Protein AF-A0A8H3SE66-F1 (afdb_monomer)

Mean predicted aligned error: 10.25 Å

InterPro domains:
  IPR036188 FAD/NAD(P)-binding domain superfamily [G3DSA:3.50.50.60] (6-155)
  IPR036188 FAD/NAD(P)-binding domain superfamily [SSF51905] (38-155)

Nearest PDB structures (foldseek):
  8acs-assembly1_C  TM=7.558E-01  e=2.858E-08  Janthinobacterium svalbardensis
  8acs-assembly2_B  TM=7.572E-01  e=5.763E-08  Janthinobacterium svalbardensis
  8acs-assembly2_D  TM=7.744E-01  e=7.438E-08  Janthinobacterium svalbardensis

Solvent-accessible surface area (backbone atoms only — not comparable to full-atom values): 11083 Å² total; per-residue (Å²): 138,70,72,61,60,62,62,50,70,76,42,84,56,49,65,60,40,28,48,74,48,52,49,86,72,63,83,87,50,100,86,50,74,82,72,72,60,85,76,80,87,74,55,55,66,39,34,50,73,57,79,42,81,65,85,66,98,58,52,80,72,46,78,51,99,53,28,38,32,29,73,80,72,49,73,46,79,43,98,72,88,83,89,82,87,76,75,88,69,59,61,43,64,57,38,25,75,76,64,34,62,78,52,25,74,44,41,60,58,58,74,49,89,37,97,93,36,96,55,16,51,39,56,39,81,22,74,41,89,99,46,71,45,82,57,85,53,74,67,49,44,67,65,42,48,62,58,36,52,51,51,54,50,23,53,75,71,74,56,57,54,75,91,72,63,67,71,91,81,80,87,86,129

Foldseek 3Di:
DPQQVVVCVVDVCLVVLCVVLVNDQDDDDPPDDPPRHDRDPPCSVCSSVVVDHDDDPWDFDDADPFATATPVRDTDGDPDDDDPPDDDQFVLVVCCVVPNPVRSVQFQTQPDDDPVDPRRQALADGRDPPDGHHDDDPVSCVVSVVSSVVQNVCVVVVNHDPVNPDDPPDDDD

pLDDT: mean 79.31, std 16.99, range [32.31, 97.5]

Structure (mmCIF, N/CA/C/O backbone):
data_AF-A0A8H3SE66-F1
#
_entry.id   AF-A0A8H3SE66-F1
#
loop_
_atom_site.group_PDB
_atom_site.id
_atom_site.type_symbol
_atom_site.label_atom_id
_atom_site.label_alt_id
_atom_site.label_comp_id
_atom_site.label_asym_id
_atom_site.label_entity_id
_atom_site.label_seq_id
_atom_site.pdbx_PDB_ins_code
_atom_site.Cartn_x
_atom_site.Cartn_y
_atom_site.Cartn_z
_atom_site.occupancy
_atom_site.B_iso_or_equiv
_atom_site.auth_seq_id
_atom_site.auth_comp_id
_atom_site.auth_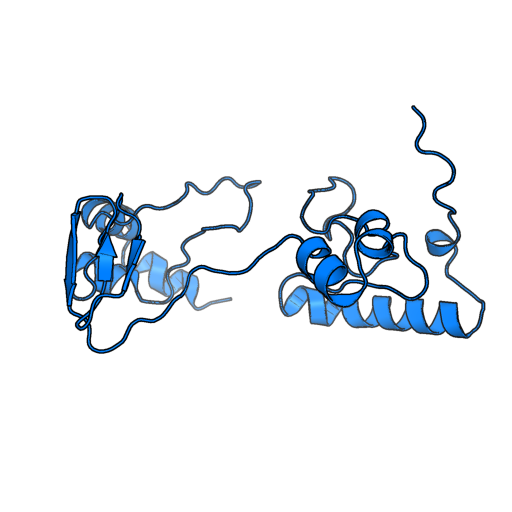asym_id
_atom_site.auth_atom_id
_atom_site.pdbx_PDB_model_num
ATOM 1 N N . MET A 1 1 ? 0.998 20.808 -2.590 1.00 37.94 1 MET A N 1
ATOM 2 C CA . MET A 1 1 ? 1.432 20.177 -1.321 1.00 37.94 1 MET A CA 1
ATOM 3 C C . MET A 1 1 ? 1.094 21.063 -0.107 1.00 37.94 1 MET A C 1
ATOM 5 O O . MET A 1 1 ? 1.862 21.106 0.838 1.00 37.94 1 MET A O 1
ATOM 9 N N . LEU A 1 2 ? -0.048 21.771 -0.119 1.00 32.31 2 LEU A N 1
ATOM 10 C CA . LEU A 1 2 ? -0.429 22.747 0.923 1.00 32.31 2 LEU A CA 1
ATOM 11 C C . LEU A 1 2 ? -1.536 22.240 1.871 1.00 32.31 2 LEU A C 1
ATOM 13 O O . LEU A 1 2 ? -1.778 22.853 2.900 1.00 32.31 2 LEU A O 1
ATOM 17 N N . GLY A 1 3 ? -2.187 21.111 1.561 1.00 37.66 3 GLY A N 1
ATOM 18 C CA . GLY A 1 3 ? -3.335 20.617 2.338 1.00 37.66 3 GLY A CA 1
ATOM 19 C C . GLY A 1 3 ? -2.983 19.920 3.658 1.00 37.66 3 GLY A C 1
ATOM 20 O O . GLY A 1 3 ? -3.755 19.991 4.606 1.00 37.66 3 GLY A O 1
ATOM 21 N N . ASN A 1 4 ? -1.812 19.280 3.765 1.00 45.12 4 ASN A N 1
ATOM 22 C CA . ASN A 1 4 ? -1.478 18.511 4.973 1.00 45.12 4 ASN A CA 1
ATOM 23 C C . ASN A 1 4 ? -0.953 19.370 6.130 1.00 45.12 4 ASN A C 1
ATOM 25 O O . ASN A 1 4 ? -1.070 18.949 7.278 1.00 45.12 4 ASN A O 1
ATOM 29 N N . GLN A 1 5 ? -0.389 20.551 5.853 1.00 46.66 5 GLN A N 1
ATOM 30 C CA . GLN A 1 5 ? 0.156 21.417 6.905 1.00 46.66 5 GLN A CA 1
ATOM 31 C C . GLN A 1 5 ? -0.949 22.077 7.740 1.00 46.66 5 GLN A C 1
ATOM 33 O O . GLN A 1 5 ? -0.798 22.195 8.956 1.00 46.66 5 GLN A O 1
ATOM 38 N N . SER A 1 6 ? -2.080 22.449 7.124 1.00 50.47 6 SER A N 1
ATOM 39 C CA . SER A 1 6 ? -3.189 23.092 7.842 1.00 50.47 6 SER A CA 1
ATOM 40 C C . SER A 1 6 ? -3.895 22.136 8.809 1.00 50.47 6 SER A C 1
ATOM 42 O O . SER A 1 6 ? -4.248 22.541 9.910 1.00 50.47 6 SER A O 1
ATOM 44 N N . LEU A 1 7 ? -4.036 20.857 8.437 1.00 50.25 7 LEU A N 1
ATOM 45 C CA . LEU A 1 7 ? -4.651 19.820 9.276 1.00 50.25 7 LEU A CA 1
ATOM 46 C C . LEU A 1 7 ? -3.736 19.352 10.418 1.00 50.25 7 LEU A C 1
ATOM 48 O O . LEU A 1 7 ? -4.215 19.012 11.498 1.00 50.25 7 LEU A O 1
ATOM 52 N N . SER A 1 8 ? -2.412 19.333 10.215 1.00 51.78 8 SER A N 1
ATOM 53 C CA . SER A 1 8 ? -1.474 19.016 11.301 1.00 51.78 8 SER A CA 1
ATOM 54 C C . SER A 1 8 ? -1.362 20.133 12.334 1.00 51.78 8 SER A C 1
ATOM 56 O O . SER A 1 8 ? -1.166 19.845 13.508 1.00 51.78 8 SER A O 1
ATOM 58 N N . ALA A 1 9 ? -1.489 21.393 11.912 1.00 56.31 9 ALA A N 1
ATOM 59 C CA . ALA A 1 9 ? -1.394 22.542 12.808 1.00 56.31 9 ALA A CA 1
ATOM 60 C C . ALA A 1 9 ? -2.631 22.700 13.711 1.00 56.31 9 ALA A C 1
ATOM 62 O O . ALA A 1 9 ? -2.522 23.253 14.800 1.00 56.31 9 ALA A O 1
ATOM 63 N N . SER A 1 10 ? -3.799 22.202 13.285 1.00 65.81 10 SER A N 1
ATOM 64 C CA . SER A 1 10 ? -5.053 22.333 14.038 1.00 65.81 10 SER A CA 1
ATOM 65 C C . SER A 1 10 ? -5.207 21.360 15.212 1.00 65.81 10 SER A C 1
ATOM 67 O O . SER A 1 10 ? -6.054 21.596 16.066 1.00 65.81 10 SER A O 1
ATOM 69 N N . ASN A 1 11 ? -4.429 20.272 15.269 1.00 66.31 11 ASN A N 1
ATOM 70 C CA . ASN A 1 11 ? -4.396 19.382 16.434 1.00 66.31 11 ASN A CA 1
ATOM 71 C C . ASN A 1 11 ? -2.964 18.852 16.671 1.00 66.31 11 ASN A C 1
ATOM 73 O O . ASN A 1 11 ? -2.581 17.843 16.065 1.00 66.31 11 ASN A O 1
ATOM 77 N N . PRO A 1 12 ? -2.179 19.511 17.544 1.00 72.88 12 PRO A N 1
ATOM 78 C CA . PRO A 1 12 ? -0.819 19.081 17.864 1.00 72.88 12 PRO A CA 1
ATOM 79 C C . PRO A 1 12 ? -0.773 17.718 18.577 1.00 72.88 12 PRO A C 1
ATOM 81 O O . PRO A 1 12 ? 0.177 16.963 18.370 1.00 72.88 12 PRO A O 1
ATOM 84 N N . ASP A 1 13 ? -1.825 17.348 19.316 1.00 80.06 13 ASP A N 1
ATOM 85 C CA . ASP A 1 13 ? -1.911 16.098 20.086 1.00 80.06 13 ASP A CA 1
ATOM 86 C C . ASP A 1 13 ? -2.596 14.951 19.325 1.00 80.06 13 ASP A C 1
ATOM 88 O O . ASP A 1 13 ? -2.758 13.852 19.858 1.00 80.06 13 ASP A O 1
ATOM 92 N N . ARG A 1 14 ? -2.927 15.146 18.039 1.00 79.31 14 ARG A N 1
ATOM 93 C CA . ARG A 1 14 ? -3.711 14.196 17.219 1.00 79.31 14 ARG A CA 1
ATOM 94 C C . ARG A 1 14 ? -3.236 12.748 17.292 1.00 79.31 14 ARG A C 1
ATOM 96 O O . ARG A 1 14 ? -4.032 11.821 17.210 1.00 79.31 14 ARG A O 1
ATOM 103 N N . TYR A 1 15 ? -1.925 12.545 17.388 1.00 81.62 15 TYR A N 1
ATOM 104 C CA . TYR A 1 15 ? -1.338 11.214 17.412 1.00 81.62 15 TYR A CA 1
ATOM 105 C C . TYR A 1 15 ? -1.495 10.549 18.778 1.00 81.62 15 TYR A C 1
ATOM 107 O O . TYR A 1 15 ? -1.750 9.352 18.821 1.00 81.62 15 TYR A O 1
ATOM 115 N N . GLN A 1 16 ? -1.429 11.318 19.867 1.00 85.38 16 GLN A N 1
ATOM 116 C CA . GLN A 1 16 ? -1.735 10.807 21.201 1.00 85.38 16 GLN A CA 1
ATOM 117 C C . GLN A 1 16 ? -3.221 10.462 21.322 1.00 85.38 16 GLN A C 1
ATOM 119 O O . GLN A 1 16 ? -3.561 9.418 21.874 1.00 85.38 16 GLN A O 1
ATOM 124 N N . ASP A 1 17 ? -4.102 11.295 20.765 1.00 87.44 17 ASP A N 1
ATOM 125 C CA . ASP A 1 17 ? -5.544 11.031 20.750 1.00 87.44 17 ASP A CA 1
ATOM 126 C C . ASP A 1 17 ? -5.880 9.745 19.980 1.00 87.44 17 ASP A C 1
ATOM 128 O O . ASP A 1 17 ? -6.685 8.926 20.430 1.00 87.44 17 ASP A O 1
ATOM 132 N N . LEU A 1 18 ? -5.211 9.522 18.844 1.00 89.19 18 LEU A N 1
ATOM 133 C CA . LEU A 1 18 ? -5.307 8.268 18.100 1.00 89.19 18 LEU A CA 1
ATOM 134 C C . LEU A 1 18 ? -4.821 7.077 18.927 1.00 89.19 18 LEU A C 1
ATOM 136 O O . LEU A 1 18 ? -5.523 6.069 19.012 1.00 89.19 18 LEU A O 1
ATOM 140 N N . ASP A 1 19 ? -3.667 7.187 19.577 1.00 87.69 19 ASP A N 1
ATOM 141 C CA . ASP A 1 19 ? -3.129 6.090 20.379 1.00 87.69 19 ASP A CA 1
ATOM 142 C C . ASP A 1 19 ? -4.072 5.749 21.556 1.00 87.69 19 ASP A C 1
ATOM 144 O O . ASP A 1 19 ? -4.315 4.569 21.830 1.00 87.69 19 ASP A O 1
ATOM 148 N N . ARG A 1 20 ? -4.697 6.760 22.186 1.00 88.94 20 ARG A N 1
ATOM 149 C CA . ARG A 1 20 ? -5.729 6.590 23.233 1.00 88.94 20 ARG A CA 1
ATOM 150 C C . ARG A 1 20 ? -7.000 5.908 22.727 1.00 88.94 20 ARG A C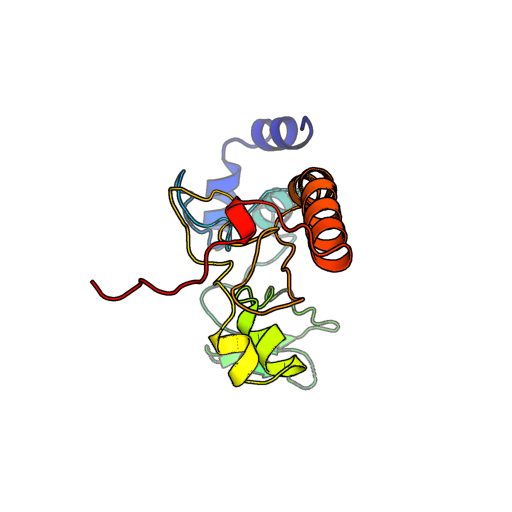 1
ATOM 152 O O . ARG A 1 20 ? -7.616 5.158 23.477 1.00 88.94 20 ARG A O 1
ATOM 159 N N . SER A 1 21 ? -7.375 6.117 21.465 1.00 88.88 21 SER A N 1
ATOM 160 C CA . SER A 1 21 ? -8.509 5.422 20.830 1.00 88.88 21 SER A CA 1
ATOM 161 C C . SER A 1 21 ? -8.220 3.950 20.491 1.00 88.88 21 SER A C 1
ATOM 163 O O . SER A 1 21 ? -9.081 3.250 19.960 1.00 88.88 21 SER A O 1
ATOM 165 N N . GLY A 1 22 ? -7.001 3.473 20.770 1.00 89.44 22 GLY A N 1
ATOM 166 C CA . GLY A 1 22 ? -6.554 2.125 20.436 1.00 89.44 22 GLY A CA 1
ATOM 167 C C . GLY A 1 22 ? -6.030 1.981 19.006 1.00 89.44 22 GLY A C 1
ATOM 168 O O . GLY A 1 22 ? -5.674 0.872 18.615 1.00 89.44 22 GLY A O 1
ATOM 169 N N . PHE A 1 23 ? -5.933 3.071 18.235 1.00 90.44 23 PHE A N 1
ATOM 170 C CA . PHE A 1 23 ? -5.424 3.052 16.865 1.00 90.44 23 PHE A CA 1
ATOM 171 C C . PHE A 1 23 ? -3.914 2.793 16.842 1.00 90.44 23 PHE A C 1
ATOM 173 O O . PHE A 1 23 ? -3.110 3.625 17.260 1.00 90.44 23 PHE A O 1
ATOM 180 N N . LYS A 1 24 ? -3.509 1.621 16.342 1.00 86.19 24 LYS A N 1
ATOM 181 C CA . LYS A 1 24 ? -2.096 1.235 16.262 1.00 86.19 24 LYS A CA 1
ATOM 182 C C . LYS A 1 24 ? -1.444 1.810 15.009 1.00 86.19 24 LYS A C 1
ATOM 184 O O . LYS A 1 24 ? -1.851 1.516 13.887 1.00 86.19 24 LYS A O 1
ATOM 189 N N . ARG A 1 25 ? -0.389 2.601 15.202 1.00 81.38 25 ARG A N 1
ATOM 190 C CA . ARG A 1 25 ? 0.418 3.198 14.129 1.00 81.38 25 ARG A CA 1
ATOM 191 C C . ARG A 1 25 ? 1.791 2.543 14.097 1.00 81.38 25 ARG A C 1
ATOM 193 O O . ARG A 1 25 ? 2.361 2.257 15.145 1.00 81.38 25 ARG A O 1
ATOM 200 N N . LYS A 1 26 ? 2.345 2.345 12.900 1.00 70.50 26 LYS A N 1
ATOM 201 C CA . LYS A 1 26 ? 3.778 2.063 12.766 1.00 70.50 26 LYS A CA 1
ATOM 202 C C . LYS A 1 26 ? 4.564 3.355 12.956 1.00 70.50 26 LYS A C 1
ATOM 204 O O . LYS A 1 26 ? 4.209 4.385 12.377 1.00 70.50 26 LYS A O 1
ATOM 209 N N . GLU A 1 27 ? 5.617 3.284 13.763 1.00 63.88 27 GLU A N 1
ATOM 210 C CA . GLU A 1 27 ? 6.545 4.393 13.951 1.00 63.88 27 GLU A CA 1
ATOM 211 C C . GLU A 1 27 ? 7.230 4.739 12.624 1.00 63.88 27 GLU A C 1
ATOM 213 O O . GLU A 1 27 ? 7.570 3.863 11.824 1.00 63.88 27 GLU A O 1
ATOM 218 N N . GLN A 1 28 ? 7.361 6.036 12.353 1.00 59.66 28 GLN A N 1
ATOM 219 C CA . GLN A 1 28 ? 7.917 6.523 11.099 1.00 59.66 28 GLN A CA 1
ATOM 220 C C . GLN A 1 28 ? 9.423 6.707 11.260 1.00 59.66 28 GLN A C 1
ATOM 222 O O . GLN A 1 28 ? 9.862 7.635 11.932 1.00 59.66 28 GLN A O 1
ATOM 227 N N . SER A 1 29 ? 10.218 5.861 10.612 1.00 53.09 29 SER A N 1
ATOM 228 C CA . SER A 1 29 ? 11.644 6.121 10.423 1.00 53.09 29 SER A CA 1
ATOM 229 C C . SER A 1 29 ? 11.886 6.751 9.048 1.00 53.09 29 SER A C 1
ATOM 231 O O . SER A 1 29 ? 11.238 6.398 8.061 1.00 53.09 29 SER A O 1
ATOM 233 N N . MET A 1 30 ? 12.833 7.691 8.976 1.00 46.12 30 MET A N 1
ATOM 234 C CA . MET A 1 30 ? 13.211 8.428 7.753 1.00 46.12 30 MET A CA 1
ATOM 235 C C . MET A 1 30 ? 13.750 7.537 6.614 1.00 46.12 30 MET A C 1
ATOM 237 O O . MET A 1 30 ? 13.857 8.002 5.486 1.00 46.12 30 MET A O 1
ATOM 241 N N . GLY A 1 31 ? 14.045 6.262 6.887 1.00 47.22 31 GLY A N 1
ATOM 242 C CA . GLY A 1 31 ? 14.401 5.238 5.892 1.00 47.22 31 GLY A CA 1
ATOM 243 C C . GLY A 1 31 ? 13.473 4.018 5.910 1.00 47.22 31 GLY A C 1
ATOM 244 O O . GLY A 1 31 ? 13.774 3.001 5.295 1.00 47.22 31 GLY A O 1
ATOM 245 N N . GLY A 1 32 ? 12.365 4.083 6.652 1.00 51.28 32 GLY A N 1
ATOM 246 C CA . GLY A 1 32 ? 11.413 2.989 6.778 1.00 51.28 32 GLY A CA 1
ATOM 247 C C . GLY A 1 32 ? 10.483 2.900 5.575 1.00 51.28 32 GLY A C 1
ATOM 248 O O . GLY A 1 32 ? 10.117 3.907 4.960 1.00 51.28 32 GLY A O 1
ATOM 249 N N . SER A 1 33 ? 10.046 1.680 5.266 1.00 54.38 33 SER A N 1
ATOM 250 C CA . SER A 1 33 ? 9.085 1.440 4.195 1.00 54.38 33 SER A CA 1
ATOM 251 C C . SER A 1 33 ? 7.856 2.359 4.307 1.00 54.38 33 SER A C 1
ATOM 253 O O . SER A 1 33 ? 7.335 2.614 5.395 1.00 54.38 33 SER A O 1
ATOM 255 N N . PHE A 1 34 ? 7.339 2.830 3.168 1.00 57.66 34 PHE A N 1
ATOM 256 C CA . PHE A 1 34 ? 6.073 3.576 3.096 1.00 57.66 34 PHE A CA 1
ATOM 257 C C . PHE A 1 34 ? 4.853 2.728 3.514 1.00 57.66 34 PHE A C 1
ATOM 259 O O . PHE A 1 34 ? 3.747 3.248 3.661 1.00 57.66 34 PHE A O 1
ATOM 266 N N . ARG A 1 35 ? 5.068 1.431 3.763 1.00 63.34 35 ARG A N 1
ATOM 267 C CA . ARG A 1 35 ? 4.082 0.437 4.186 1.00 63.34 35 ARG A CA 1
ATOM 268 C C . ARG A 1 35 ? 3.467 0.735 5.551 1.00 63.34 35 ARG A C 1
ATOM 270 O O . ARG A 1 35 ? 4.164 0.882 6.552 1.00 63.34 35 ARG A O 1
ATOM 277 N N . GLY A 1 36 ? 2.135 0.704 5.603 1.00 65.25 36 GLY A N 1
ATOM 278 C CA . GLY A 1 36 ? 1.379 0.801 6.856 1.00 65.25 36 GLY A CA 1
ATOM 279 C C . GLY A 1 36 ? 1.504 2.159 7.547 1.00 65.25 36 GLY A C 1
ATOM 280 O O . GLY A 1 36 ? 1.256 2.259 8.748 1.00 65.25 36 GLY A O 1
ATOM 281 N N . ARG A 1 37 ? 1.915 3.202 6.812 1.00 74.19 37 ARG A N 1
ATOM 282 C CA . ARG A 1 37 ? 1.973 4.556 7.353 1.00 74.19 37 ARG A CA 1
ATOM 283 C C . ARG A 1 37 ? 0.596 5.184 7.317 1.00 74.19 37 ARG A C 1
ATOM 285 O O . ARG A 1 37 ? -0.072 5.205 6.287 1.00 74.19 37 ARG A O 1
ATOM 292 N N . TYR A 1 38 ? 0.205 5.730 8.455 1.00 82.50 38 TYR A N 1
ATOM 293 C CA . TYR A 1 38 ? -1.004 6.518 8.559 1.00 82.50 38 TYR A CA 1
ATOM 294 C C . TYR A 1 38 ? -0.731 7.948 8.088 1.00 82.50 38 TYR A C 1
ATOM 296 O O . TYR A 1 38 ? 0.183 8.608 8.589 1.00 82.50 38 TYR A O 1
ATOM 304 N N . ILE A 1 39 ? -1.517 8.411 7.119 1.00 80.94 39 ILE A N 1
ATOM 305 C CA . ILE A 1 39 ? -1.547 9.805 6.678 1.00 80.94 39 ILE A CA 1
ATOM 306 C C . ILE A 1 39 ? -2.934 10.327 7.008 1.00 80.94 39 ILE A C 1
ATOM 308 O O . ILE A 1 39 ? -3.932 9.818 6.500 1.00 80.94 39 ILE A O 1
ATOM 312 N N . ASP A 1 40 ? -2.987 11.342 7.860 1.00 84.12 40 ASP A N 1
ATOM 313 C CA . ASP A 1 40 ? -4.251 11.972 8.192 1.00 84.12 40 ASP A CA 1
ATOM 314 C C . ASP A 1 40 ? -4.749 12.827 7.027 1.00 84.12 40 ASP A C 1
ATOM 316 O O . ASP A 1 40 ? -4.120 13.817 6.651 1.00 84.12 40 ASP A O 1
ATOM 320 N N . VAL A 1 41 ? -5.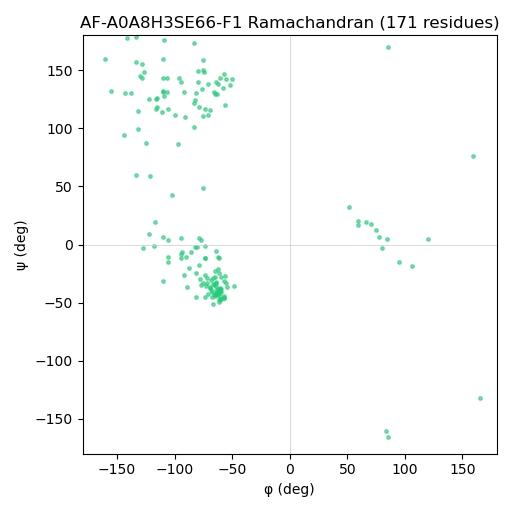895 12.429 6.485 1.00 84.50 41 VAL A N 1
ATOM 321 C CA . VAL A 1 41 ? -6.645 13.148 5.449 1.00 84.50 41 VAL A CA 1
ATOM 322 C C . VAL A 1 41 ? -8.029 13.592 5.953 1.00 84.50 41 VAL A C 1
ATOM 324 O O . VAL A 1 41 ? -8.915 13.870 5.152 1.00 84.50 41 VAL A O 1
ATOM 327 N N . GLY A 1 42 ? -8.229 13.644 7.278 1.00 86.25 42 GLY A N 1
ATOM 328 C CA . GLY A 1 42 ? -9.471 14.077 7.938 1.00 86.25 42 GLY A CA 1
ATOM 329 C C . GLY A 1 42 ? -10.132 13.021 8.834 1.00 86.25 42 GLY A C 1
ATOM 330 O O . GLY A 1 42 ? -11.223 13.250 9.360 1.00 86.25 42 GLY A O 1
ATOM 331 N N . ALA A 1 43 ? -9.501 11.859 9.019 1.00 90.19 43 ALA A N 1
ATOM 332 C CA . ALA A 1 43 ? -10.066 10.759 9.801 1.00 90.19 43 ALA A CA 1
ATOM 333 C C . ALA A 1 43 ? -9.654 10.801 11.280 1.00 90.19 43 ALA A C 1
ATOM 335 O O . ALA A 1 43 ? -10.420 10.320 12.117 1.00 90.19 43 ALA A O 1
ATOM 336 N N . SER A 1 44 ? -8.504 11.400 11.628 1.00 89.94 44 SER A N 1
ATOM 337 C CA . SER A 1 44 ? -7.983 11.329 13.004 1.00 89.94 44 SER A CA 1
ATOM 338 C C . SER A 1 44 ? -8.971 11.865 14.028 1.00 89.94 44 SER A C 1
ATOM 340 O O . SER A 1 44 ? -9.232 11.221 15.038 1.00 89.94 44 SER A O 1
ATOM 342 N N . GLN A 1 45 ? -9.574 13.022 13.748 1.00 89.25 45 GLN A N 1
ATOM 343 C CA . GLN A 1 45 ? -10.515 13.660 14.667 1.00 89.25 45 GLN A CA 1
ATOM 344 C C . GLN A 1 45 ? -11.802 12.839 14.844 1.00 89.25 45 GLN A C 1
ATOM 346 O O . GLN A 1 45 ? -12.378 12.801 15.931 1.00 89.25 45 GLN A O 1
ATOM 351 N N . LYS A 1 46 ? -12.257 12.150 13.792 1.00 92.06 46 LYS A N 1
ATOM 352 C CA . LYS A 1 46 ? -13.437 11.274 13.854 1.00 92.06 46 LYS A CA 1
ATOM 353 C C . LYS A 1 46 ? -13.167 10.026 14.689 1.00 92.06 46 LYS A C 1
ATOM 355 O O . LYS A 1 46 ? -14.044 9.600 15.433 1.00 92.06 46 LYS A O 1
ATOM 360 N N . ILE A 1 47 ? -11.957 9.480 14.600 1.00 93.62 47 ILE A N 1
ATOM 361 C CA . ILE A 1 47 ? -11.508 8.378 15.455 1.00 93.62 47 ILE A CA 1
ATOM 362 C C . ILE A 1 47 ? -11.392 8.853 16.912 1.00 93.62 47 ILE A C 1
ATOM 364 O O . ILE A 1 47 ? -12.005 8.268 17.798 1.00 93.62 47 ILE A O 1
ATOM 368 N N . ALA A 1 48 ? -10.691 9.966 17.152 1.00 91.19 48 ALA A N 1
ATOM 369 C CA . ALA A 1 48 ? -10.483 10.529 18.489 1.00 91.19 48 ALA A CA 1
ATOM 370 C C . ALA A 1 48 ? -11.795 10.889 19.210 1.00 91.19 48 ALA A C 1
ATOM 372 O O . ALA A 1 48 ? -11.928 10.668 20.408 1.00 91.19 48 ALA A O 1
ATOM 373 N N . SER A 1 49 ? -12.787 11.410 18.479 1.00 91.94 49 SER A N 1
ATOM 374 C CA . SER A 1 49 ? -14.117 11.728 19.025 1.00 91.94 49 SER A CA 1
ATOM 375 C C . SER A 1 49 ? -15.054 10.520 19.152 1.00 91.94 49 SER A C 1
ATOM 377 O O . SER A 1 49 ? -16.185 10.679 19.603 1.00 91.94 49 SER A O 1
ATOM 379 N N . GLY A 1 50 ? -14.627 9.322 18.739 1.00 93.50 50 GLY A N 1
ATOM 380 C CA . GLY A 1 50 ? -15.429 8.098 18.819 1.00 93.50 50 GLY A CA 1
ATOM 381 C C . GLY A 1 50 ? -16.508 7.950 17.739 1.00 93.50 50 GLY A C 1
ATOM 382 O O . GLY A 1 50 ? -17.273 6.987 17.783 1.00 93.50 50 GLY A O 1
ATOM 383 N N . GLN A 1 51 ? -16.565 8.849 16.748 1.00 95.62 51 GLN A N 1
ATOM 384 C CA . GLN A 1 51 ? -17.437 8.688 15.573 1.00 95.62 51 GLN A CA 1
ATOM 385 C C . GLN A 1 51 ? -17.029 7.471 14.733 1.00 95.62 51 GLN A C 1
ATOM 387 O O . GLN A 1 51 ? -17.880 6.815 14.140 1.00 95.62 51 GLN A O 1
ATOM 392 N N . ILE A 1 52 ? -15.728 7.171 14.684 1.00 95.31 52 ILE A N 1
ATOM 393 C CA . ILE A 1 52 ? -15.185 5.944 14.099 1.00 95.31 52 ILE A CA 1
ATOM 394 C C . ILE A 1 52 ? -14.627 5.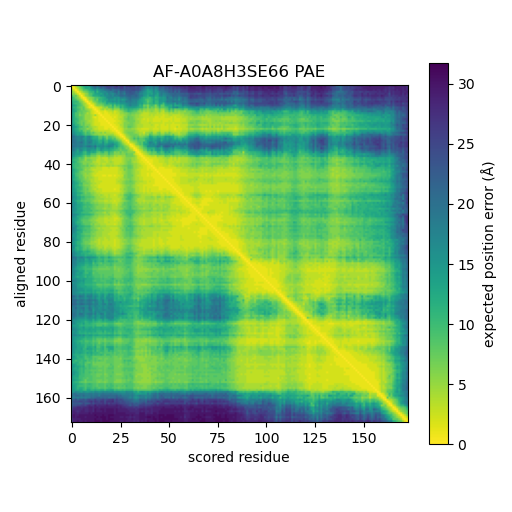099 15.240 1.00 95.31 52 ILE A C 1
ATOM 396 O O . ILE A 1 52 ? -13.654 5.485 15.886 1.00 95.31 52 ILE A O 1
ATOM 400 N N . LYS A 1 53 ? -15.244 3.941 15.482 1.00 95.00 53 LYS A N 1
ATOM 401 C CA . LYS A 1 53 ? -14.773 2.980 16.484 1.00 95.00 53 LYS A CA 1
ATOM 402 C C . LYS A 1 53 ? -13.619 2.159 15.915 1.00 95.00 53 LYS A C 1
ATOM 404 O O . LYS A 1 53 ? -13.666 1.739 14.761 1.00 95.00 53 LYS A O 1
ATOM 409 N N . VAL A 1 54 ? -12.605 1.908 16.738 1.00 94.31 54 VAL A N 1
ATOM 410 C CA . VAL A 1 54 ? -11.420 1.130 16.363 1.00 94.31 54 VAL A CA 1
ATOM 411 C C . VAL A 1 54 ? -11.370 -0.143 17.199 1.00 94.31 54 VAL A C 1
ATOM 413 O O . VAL A 1 54 ? -11.399 -0.090 18.425 1.00 94.31 54 VAL A O 1
ATOM 416 N N . LYS A 1 55 ? -11.264 -1.292 16.529 1.00 92.88 55 LYS A N 1
ATOM 417 C CA . LYS A 1 55 ? -10.928 -2.582 17.142 1.00 92.88 55 LYS A CA 1
ATOM 418 C C . LYS A 1 55 ? -9.519 -2.956 16.691 1.00 92.88 55 LYS A C 1
ATOM 420 O O . LYS A 1 55 ? -9.207 -2.879 15.507 1.00 92.88 55 LYS A O 1
ATOM 425 N N . SER A 1 56 ? -8.645 -3.272 17.640 1.00 92.81 56 SER A N 1
ATOM 426 C CA . SER A 1 56 ? -7.236 -3.602 17.397 1.00 92.81 56 SER A CA 1
ATOM 427 C C . SER A 1 56 ? -6.843 -4.846 18.182 1.00 92.81 56 SER A C 1
ATOM 429 O O . SER A 1 56 ? -7.470 -5.165 19.188 1.00 92.81 56 SER A O 1
ATOM 431 N N . GLY A 1 57 ? -5.790 -5.532 17.732 1.00 90.69 57 GLY A N 1
ATOM 432 C CA . GLY A 1 57 ? -5.268 -6.726 18.406 1.00 90.69 57 GLY A CA 1
ATOM 433 C C . GLY A 1 57 ? -6.105 -7.992 18.214 1.00 90.69 57 GLY A C 1
ATOM 434 O O . GLY A 1 57 ? -5.882 -8.956 18.931 1.00 90.69 57 GLY A O 1
ATOM 435 N N . SER A 1 58 ? -7.050 -7.982 17.275 1.00 93.94 58 SER A N 1
ATOM 436 C CA . SER A 1 58 ? -7.853 -9.144 16.889 1.00 93.94 58 SER A CA 1
ATOM 437 C C . SER A 1 58 ? -8.095 -9.127 15.383 1.00 93.94 58 SER A C 1
ATOM 439 O O . SER A 1 58 ? -8.465 -8.092 14.816 1.00 93.94 58 SER A O 1
ATOM 441 N N . CYS A 1 59 ? -7.844 -10.254 14.727 1.00 93.75 59 CYS A N 1
ATOM 442 C CA . CYS A 1 59 ? -7.997 -10.405 13.285 1.00 93.75 59 CYS A CA 1
ATOM 443 C C . CYS A 1 59 ? -9.383 -10.973 12.943 1.00 93.75 59 CYS A C 1
ATOM 445 O O . CYS A 1 59 ? -9.853 -11.880 13.630 1.00 93.75 59 CYS A O 1
ATOM 447 N N . PRO A 1 60 ? -10.048 -10.486 11.878 1.00 94.69 60 PRO A N 1
ATOM 448 C CA . PRO A 1 60 ? -11.258 -11.125 11.374 1.00 94.69 60 PRO A CA 1
ATOM 449 C C . PRO A 1 60 ? -10.913 -12.513 10.818 1.00 94.69 60 PRO A C 1
ATOM 451 O O . PRO A 1 60 ? -9.974 -12.647 10.033 1.00 94.69 60 PRO A O 1
ATOM 454 N N . VAL A 1 61 ? -11.672 -13.537 11.210 1.00 96.69 61 VAL A N 1
ATOM 455 C CA . VAL A 1 61 ? -11.412 -14.939 10.827 1.00 96.69 61 VAL A CA 1
ATOM 456 C C . VAL A 1 61 ? -12.445 -15.500 9.858 1.00 96.69 61 VAL A C 1
ATOM 458 O O . VAL A 1 61 ? -12.109 -16.337 9.024 1.00 96.69 61 VAL A O 1
ATOM 461 N N . ARG A 1 62 ? -13.700 -15.041 9.930 1.00 95.50 62 ARG A N 1
ATOM 462 C CA . ARG A 1 62 ? -14.764 -15.457 9.005 1.00 95.50 62 ARG A CA 1
ATOM 463 C C . ARG A 1 62 ? -15.932 -14.478 8.993 1.00 95.50 62 ARG A C 1
ATOM 465 O O . ARG A 1 62 ? -16.149 -13.739 9.953 1.00 95.50 62 ARG A O 1
ATOM 472 N N . HIS A 1 63 ? -16.717 -14.543 7.922 1.00 95.88 63 HIS A N 1
ATOM 473 C CA . HIS A 1 63 ? -18.039 -13.933 7.884 1.00 95.88 63 HIS A CA 1
ATOM 474 C C . HIS A 1 63 ? -19.036 -14.760 8.707 1.00 95.88 63 HIS A C 1
ATOM 476 O O . HIS A 1 63 ? -18.928 -15.986 8.829 1.00 95.88 63 HIS A O 1
ATOM 482 N N . THR A 1 64 ? -20.003 -14.066 9.287 1.00 95.50 64 THR A N 1
ATOM 483 C CA . THR A 1 64 ? -21.223 -14.641 9.850 1.00 95.50 64 THR A CA 1
ATOM 484 C C . THR A 1 64 ? -22.396 -14.250 8.956 1.00 95.50 64 THR A C 1
ATOM 486 O O . THR A 1 64 ? -22.235 -13.498 7.998 1.00 95.50 64 THR A O 1
ATOM 489 N N . GLU A 1 65 ? -23.588 -14.755 9.261 1.00 95.75 65 GLU A N 1
ATOM 490 C CA . GLU A 1 65 ? -24.810 -14.351 8.557 1.00 95.75 65 GLU A CA 1
ATOM 491 C C . GLU A 1 65 ? -25.085 -12.840 8.675 1.00 95.75 65 GLU A C 1
ATOM 493 O O . GLU A 1 65 ? -25.669 -12.246 7.776 1.00 95.75 65 GLU A O 1
ATOM 498 N N . THR A 1 66 ? -24.617 -12.211 9.757 1.00 96.69 66 THR A N 1
ATOM 499 C CA . THR A 1 66 ? -24.912 -10.814 10.109 1.00 96.69 66 THR A CA 1
ATOM 500 C C . THR A 1 66 ? -23.685 -9.902 10.150 1.00 96.69 66 THR A C 1
ATOM 502 O O . THR A 1 66 ? -23.831 -8.720 10.446 1.00 96.69 66 THR A O 1
ATOM 505 N N . GLY A 1 67 ? -22.472 -10.408 9.899 1.00 96.50 67 GLY A N 1
ATOM 506 C CA . GLY A 1 67 ? -21.250 -9.620 10.070 1.00 96.50 67 GLY A CA 1
ATOM 507 C C . GLY A 1 67 ? -19.947 -10.425 10.080 1.00 96.50 67 GLY A C 1
ATOM 508 O O . GLY A 1 67 ? -19.695 -11.243 9.193 1.00 96.50 67 GLY A O 1
ATOM 509 N N . LEU A 1 68 ? -19.077 -10.154 11.059 1.00 96.94 68 LEU A N 1
ATOM 510 C CA . LEU A 1 68 ? -17.734 -10.737 11.179 1.00 96.94 68 LEU A CA 1
ATOM 511 C C . LEU A 1 68 ? -17.483 -11.351 12.558 1.00 96.94 68 LEU A C 1
ATOM 513 O O . LEU A 1 68 ? -17.874 -10.796 13.585 1.00 96.94 68 LEU A O 1
ATOM 517 N N . GLU A 1 69 ? -16.757 -12.466 12.573 1.00 97.12 69 GLU A N 1
ATOM 518 C CA . GLU A 1 69 ? -1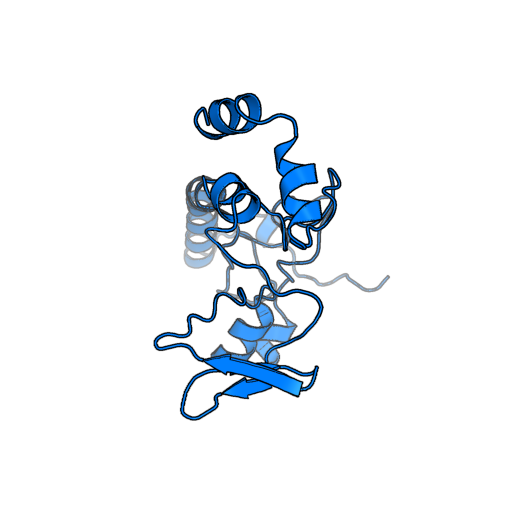6.166 -13.059 13.775 1.00 97.12 69 GLU A CA 1
ATOM 519 C C . GLU A 1 69 ? -14.652 -12.825 13.787 1.00 97.12 69 GLU A C 1
ATOM 521 O O . GLU A 1 69 ? -13.997 -12.869 12.739 1.00 97.12 69 GLU A O 1
ATOM 526 N N . PHE A 1 70 ? -14.108 -12.581 14.976 1.00 97.44 70 PHE A N 1
ATOM 527 C CA . PHE A 1 70 ? -12.693 -12.317 15.217 1.00 97.44 70 PHE A CA 1
ATOM 528 C C . PHE A 1 70 ? -12.023 -13.483 15.959 1.00 97.44 70 PHE A C 1
ATOM 530 O O . PHE A 1 70 ? -12.689 -14.294 16.599 1.00 97.44 70 PHE A O 1
ATOM 537 N N . ASP A 1 71 ? -10.696 -13.561 15.878 1.00 97.50 71 ASP A N 1
ATOM 538 C CA . ASP A 1 71 ? -9.867 -14.587 16.535 1.00 97.50 71 ASP A CA 1
ATOM 539 C C . ASP A 1 71 ? -9.961 -14.596 18.073 1.00 97.50 71 ASP A C 1
ATOM 541 O O . ASP A 1 71 ? -9.768 -15.637 18.697 1.00 97.50 71 ASP A O 1
ATOM 545 N N . ASP A 1 72 ? -10.321 -13.468 18.682 1.00 96.75 72 ASP A N 1
ATOM 546 C CA . ASP A 1 72 ? -10.628 -13.341 20.110 1.00 96.75 72 ASP A CA 1
ATOM 547 C C . ASP A 1 72 ? -12.029 -13.870 20.491 1.00 96.75 72 ASP A C 1
ATOM 549 O O . ASP A 1 72 ? -12.454 -13.746 21.640 1.00 96.75 72 ASP A O 1
ATOM 553 N N . GLY A 1 73 ? -12.761 -14.447 19.531 1.00 96.25 73 GLY A N 1
ATOM 554 C CA . GLY A 1 73 ? -14.107 -14.995 19.695 1.00 96.25 73 GLY A CA 1
ATOM 555 C C . GLY A 1 73 ? -15.225 -13.950 19.672 1.00 96.25 73 GLY A C 1
ATOM 556 O O . GLY A 1 73 ? -16.402 -14.313 19.742 1.00 96.25 73 GLY A O 1
ATOM 557 N N . THR A 1 74 ? -14.901 -12.658 19.567 1.00 96.75 74 THR A N 1
ATOM 558 C CA . THR A 1 74 ? -15.918 -11.604 19.486 1.00 96.75 74 THR A CA 1
ATOM 559 C C . THR A 1 74 ? -16.571 -11.550 18.107 1.00 96.75 74 THR A C 1
ATOM 561 O O . THR A 1 74 ? -16.021 -12.011 17.103 1.00 96.75 74 THR A O 1
ATOM 564 N N . ARG A 1 75 ? -17.771 -10.964 18.054 1.00 96.44 75 ARG A N 1
ATOM 565 C CA . ARG A 1 75 ? -18.536 -10.764 16.821 1.00 96.44 75 ARG A CA 1
ATOM 566 C C . ARG A 1 75 ? -18.927 -9.306 16.659 1.00 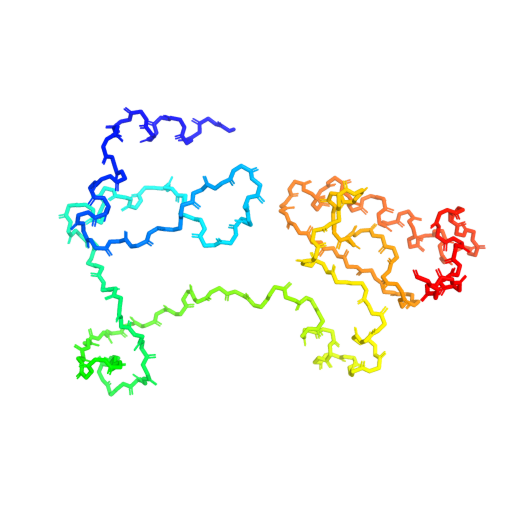96.44 75 ARG A C 1
ATOM 568 O O . ARG A 1 75 ? -19.154 -8.609 17.647 1.00 96.44 75 ARG A O 1
ATOM 575 N N . LEU A 1 76 ? -19.005 -8.867 15.410 1.00 96.19 76 LEU A N 1
ATOM 576 C CA . LEU A 1 76 ? -19.469 -7.540 15.035 1.00 96.19 76 LEU A CA 1
ATOM 577 C C . LEU A 1 76 ? -20.486 -7.673 13.908 1.00 96.19 76 LEU A C 1
ATOM 579 O O . LEU A 1 76 ? -20.121 -8.090 12.809 1.00 96.19 76 LEU A O 1
ATOM 583 N N . ASP A 1 77 ? -21.729 -7.294 14.188 1.00 97.38 77 ASP A N 1
ATOM 584 C CA . ASP A 1 77 ? -22.765 -7.194 13.166 1.00 97.38 77 ASP A CA 1
ATOM 585 C C . ASP A 1 77 ? -22.489 -5.992 12.253 1.00 97.38 77 ASP A C 1
ATOM 587 O O . ASP A 1 77 ? -22.075 -4.922 12.714 1.00 97.38 77 ASP A O 1
ATOM 591 N N . ALA A 1 78 ? -22.688 -6.179 10.951 1.00 96.00 78 ALA A N 1
ATOM 592 C CA . ALA A 1 78 ? -22.482 -5.162 9.935 1.00 96.00 78 ALA A CA 1
ATOM 593 C C . ALA A 1 78 ? -23.343 -5.445 8.700 1.00 96.00 78 ALA A C 1
ATOM 595 O O . ALA A 1 78 ? -23.296 -6.539 8.143 1.00 96.00 78 ALA A O 1
ATOM 596 N N . ASP A 1 79 ? -24.040 -4.421 8.208 1.00 96.50 79 ASP A N 1
ATOM 597 C CA . ASP A 1 79 ? -24.784 -4.508 6.946 1.00 96.50 79 ASP A CA 1
ATOM 598 C C . ASP A 1 79 ? -23.848 -4.533 5.724 1.00 96.50 79 ASP A C 1
ATOM 600 O O . ASP A 1 79 ? -24.181 -5.081 4.675 1.00 96.50 79 ASP A O 1
ATOM 604 N N . ILE A 1 80 ? -22.671 -3.903 5.845 1.00 96.31 80 ILE A N 1
ATOM 605 C CA . ILE A 1 80 ? -21.676 -3.779 4.775 1.00 96.31 80 ILE A CA 1
ATOM 606 C C . ILE A 1 80 ? -20.279 -4.012 5.345 1.00 96.31 80 ILE A C 1
ATOM 608 O O . ILE A 1 80 ? -19.869 -3.374 6.315 1.00 96.31 80 ILE A O 1
ATOM 612 N N . ILE A 1 81 ? -19.517 -4.879 4.677 1.00 95.19 81 ILE A N 1
ATOM 613 C CA . ILE A 1 81 ? -18.116 -5.166 4.991 1.00 95.19 81 ILE A CA 1
ATOM 614 C C . ILE A 1 81 ? -17.250 -4.735 3.806 1.00 95.19 81 ILE A C 1
ATOM 616 O O . ILE A 1 81 ? -17.466 -5.169 2.676 1.00 95.19 81 ILE A O 1
ATOM 620 N N . ILE A 1 82 ? -16.250 -3.889 4.069 1.00 95.25 82 ILE A N 1
ATOM 621 C CA . ILE A 1 82 ? -15.290 -3.414 3.064 1.00 95.25 82 ILE A CA 1
ATOM 622 C C . ILE A 1 82 ? -13.894 -3.910 3.442 1.00 95.25 82 ILE A C 1
ATOM 624 O O . ILE A 1 82 ? -13.340 -3.510 4.466 1.00 95.25 82 ILE A O 1
ATOM 628 N N . PHE A 1 83 ? -13.297 -4.746 2.591 1.00 92.12 83 PHE A N 1
ATOM 629 C CA . PHE A 1 83 ? -11.920 -5.202 2.766 1.00 92.12 83 PHE A CA 1
ATOM 630 C C . PHE A 1 83 ? -10.935 -4.176 2.203 1.00 92.12 83 PHE A C 1
ATOM 632 O O . PHE A 1 83 ? -10.694 -4.102 1.002 1.00 92.12 83 PHE A O 1
ATOM 639 N N . ALA A 1 84 ? -10.342 -3.391 3.101 1.00 90.56 84 ALA A N 1
ATOM 640 C CA . ALA A 1 84 ? -9.266 -2.447 2.801 1.00 90.56 84 ALA A CA 1
ATOM 641 C C . ALA A 1 84 ? -7.891 -3.003 3.234 1.00 90.56 84 ALA A C 1
ATOM 643 O O . ALA A 1 84 ? -7.080 -2.294 3.826 1.00 90.56 84 ALA A O 1
ATOM 644 N N . THR A 1 85 ? -7.635 -4.290 2.973 1.00 87.19 85 THR A N 1
ATOM 645 C CA . THR A 1 85 ? -6.464 -5.051 3.466 1.00 87.19 85 THR A CA 1
ATOM 646 C C . THR A 1 85 ? -5.166 -4.801 2.689 1.00 87.19 85 THR A C 1
ATOM 648 O O . THR A 1 85 ? -4.145 -5.424 2.972 1.00 87.19 85 THR A O 1
ATOM 651 N N . GLY A 1 86 ? -5.174 -3.863 1.740 1.00 84.25 86 GLY A N 1
ATOM 652 C CA . GLY A 1 86 ? -4.014 -3.509 0.924 1.00 84.25 86 GLY A CA 1
ATOM 653 C C . GLY A 1 86 ? -3.818 -4.426 -0.286 1.00 84.25 86 GLY A C 1
ATOM 654 O O . GLY A 1 86 ? -4.753 -5.079 -0.740 1.00 84.25 86 GLY A O 1
ATOM 655 N N . TYR A 1 87 ? -2.596 -4.430 -0.820 1.00 79.38 87 TYR A N 1
ATOM 656 C CA . TYR A 1 87 ? -2.214 -5.152 -2.036 1.00 79.38 87 TYR A CA 1
ATOM 657 C C . TYR A 1 87 ? -0.976 -6.015 -1.786 1.00 79.38 87 TYR A C 1
ATOM 659 O O . TYR A 1 87 ? -0.146 -5.682 -0.933 1.00 79.38 87 TYR A O 1
ATOM 667 N N . HIS A 1 88 ? -0.819 -7.072 -2.584 1.00 76.25 88 HIS A N 1
ATOM 668 C CA . HIS A 1 88 ? 0.470 -7.735 -2.754 1.00 76.25 88 HIS A CA 1
ATOM 669 C C . HIS A 1 88 ? 1.436 -6.760 -3.427 1.00 76.25 88 HIS A C 1
ATOM 671 O O . HIS A 1 88 ? 1.093 -6.109 -4.413 1.00 76.25 88 HIS A O 1
ATOM 677 N N . LEU A 1 89 ? 2.620 -6.607 -2.842 1.00 70.75 89 LEU A N 1
ATOM 678 C CA . LEU A 1 89 ? 3.621 -5.638 -3.294 1.00 70.75 89 LEU A CA 1
ATOM 679 C C . LEU A 1 89 ? 4.790 -6.301 -4.022 1.00 70.75 89 LEU A C 1
ATOM 681 O O . LEU A 1 89 ? 5.536 -5.598 -4.698 1.00 70.75 89 LEU A O 1
ATOM 685 N N . ASP A 1 90 ? 4.943 -7.622 -3.898 1.00 77.81 90 ASP A N 1
ATOM 686 C CA . ASP A 1 90 ? 5.867 -8.362 -4.748 1.00 77.81 90 ASP A CA 1
ATOM 687 C C . ASP A 1 90 ? 5.220 -8.492 -6.130 1.00 77.81 90 ASP A C 1
ATOM 689 O O . ASP A 1 90 ? 4.211 -9.176 -6.313 1.00 77.81 90 ASP A O 1
ATOM 693 N N . SER A 1 91 ? 5.782 -7.797 -7.116 1.00 78.62 91 SER A N 1
ATOM 694 C CA . SER A 1 91 ? 5.309 -7.881 -8.496 1.00 78.62 91 SER A CA 1
ATOM 695 C C . SER A 1 91 ? 5.448 -9.292 -9.066 1.00 78.62 91 SER A C 1
ATOM 697 O O . SER A 1 91 ? 4.744 -9.621 -10.020 1.00 78.62 91 SER A O 1
ATOM 699 N N . ARG A 1 92 ? 6.319 -10.135 -8.493 1.00 83.25 92 ARG A N 1
ATOM 700 C CA . ARG A 1 92 ? 6.520 -11.514 -8.942 1.00 83.25 92 ARG A CA 1
ATOM 701 C C . ARG A 1 92 ? 5.316 -12.401 -8.664 1.00 83.25 92 ARG A C 1
ATOM 703 O O . ARG A 1 92 ? 5.048 -13.241 -9.506 1.00 83.25 92 ARG A O 1
ATOM 710 N N . ASP A 1 93 ? 4.538 -12.150 -7.609 1.00 86.94 93 ASP A N 1
ATOM 711 C CA . ASP A 1 93 ? 3.287 -12.885 -7.344 1.00 86.94 93 ASP A CA 1
ATOM 712 C C . ASP A 1 93 ? 2.323 -12.758 -8.539 1.00 86.94 93 ASP A C 1
ATOM 714 O O . ASP A 1 93 ? 1.749 -13.730 -9.038 1.00 86.94 93 ASP A O 1
ATOM 718 N N . MET A 1 94 ? 2.181 -11.530 -9.047 1.00 87.25 94 MET A N 1
ATOM 719 C CA . MET A 1 94 ? 1.345 -11.233 -10.209 1.00 87.25 94 MET A CA 1
ATOM 720 C C . MET A 1 94 ? 1.955 -11.784 -11.503 1.00 87.25 94 MET A C 1
ATOM 722 O O . MET A 1 94 ? 1.244 -12.385 -12.304 1.00 87.25 94 MET A O 1
ATOM 726 N N . ILE A 1 95 ? 3.268 -11.633 -11.698 1.00 90.31 95 ILE A N 1
ATOM 727 C CA . ILE A 1 95 ? 3.964 -12.153 -12.886 1.00 90.31 95 ILE A CA 1
ATOM 728 C C . ILE A 1 95 ? 3.888 -13.678 -12.940 1.00 90.31 95 ILE A C 1
ATOM 730 O O . ILE A 1 95 ? 3.647 -14.226 -14.006 1.00 90.31 95 ILE A O 1
ATOM 734 N N . GLU A 1 96 ? 4.043 -14.362 -11.812 1.00 92.81 96 GLU A N 1
ATOM 735 C CA . GLU A 1 96 ? 3.928 -15.815 -11.719 1.00 92.81 96 GLU A CA 1
ATOM 736 C C . GLU A 1 96 ? 2.515 -16.279 -12.054 1.00 92.81 96 GLU A C 1
ATOM 738 O O . GLU A 1 96 ? 2.339 -17.206 -12.839 1.00 92.81 96 GLU A O 1
ATOM 743 N N . THR A 1 97 ? 1.505 -15.574 -11.540 1.00 92.62 97 THR A N 1
ATOM 744 C CA . THR A 1 97 ? 0.100 -15.857 -11.855 1.00 92.62 97 THR A CA 1
ATOM 745 C C . THR A 1 97 ? -0.191 -15.719 -13.355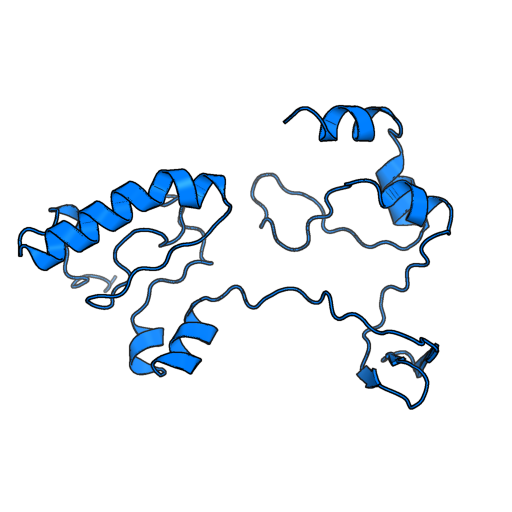 1.00 92.62 97 THR A C 1
ATOM 747 O O . THR A 1 97 ? -0.980 -16.488 -13.900 1.00 92.62 97 THR A O 1
ATOM 750 N N . LEU A 1 98 ? 0.423 -14.745 -14.034 1.00 92.50 98 LEU A N 1
ATOM 751 C CA . LEU A 1 98 ? 0.154 -14.458 -15.448 1.00 92.50 98 LEU A CA 1
ATOM 752 C C . LEU A 1 98 ? 1.034 -15.249 -16.426 1.00 92.50 98 LEU A C 1
ATOM 754 O O . LEU A 1 98 ? 0.570 -15.611 -17.506 1.00 92.50 98 LEU A O 1
ATOM 758 N N . PHE A 1 99 ? 2.299 -15.476 -16.079 1.00 93.06 99 PHE A N 1
ATOM 759 C CA . PHE A 1 99 ? 3.340 -15.962 -16.991 1.00 93.06 99 PHE A CA 1
ATOM 760 C C . PHE A 1 99 ? 4.090 -17.195 -16.470 1.00 93.06 99 PHE A C 1
ATOM 762 O O . PHE A 1 99 ? 4.928 -17.746 -17.182 1.00 93.06 99 PHE A O 1
ATOM 769 N N . GLY A 1 100 ? 3.784 -17.646 -15.255 1.00 93.75 100 GLY A N 1
ATOM 770 C CA . GLY A 1 100 ? 4.392 -18.813 -14.634 1.00 93.75 100 GLY A CA 1
ATOM 771 C C . GLY A 1 100 ? 5.717 -18.533 -13.910 1.00 93.75 100 GLY A C 1
ATOM 772 O O . GLY A 1 100 ? 6.305 -17.449 -14.029 1.00 93.75 100 GLY A O 1
ATOM 773 N N . PRO A 1 101 ? 6.203 -19.533 -13.154 1.00 93.56 101 PRO A N 1
ATOM 774 C CA . PRO A 1 101 ? 7.370 -19.398 -12.282 1.00 93.56 101 PRO A CA 1
ATOM 775 C C . PRO A 1 101 ? 8.681 -19.169 -13.048 1.00 93.56 101 PRO A C 1
ATOM 777 O O . PRO A 1 101 ? 9.581 -18.492 -12.554 1.00 93.56 101 PRO A O 1
ATOM 780 N N . ASP A 1 102 ? 8.786 -19.667 -14.284 1.00 91.31 102 ASP A N 1
ATOM 781 C CA . ASP A 1 102 ? 9.981 -19.486 -15.119 1.00 91.31 102 ASP A CA 1
ATOM 782 C C . ASP A 1 102 ? 10.228 -18.014 -15.469 1.00 91.31 102 ASP A C 1
ATOM 784 O O . ASP A 1 102 ? 11.375 -17.567 -15.549 1.00 91.31 102 ASP A O 1
ATOM 788 N N . VAL A 1 103 ? 9.150 -17.253 -15.680 1.00 90.75 103 VAL A N 1
ATOM 789 C CA . VAL A 1 103 ? 9.221 -15.820 -15.976 1.00 90.75 103 VAL A CA 1
ATOM 790 C C . VAL A 1 103 ? 9.387 -15.030 -14.683 1.00 90.75 103 VAL A C 1
ATOM 792 O O . VAL A 1 103 ? 10.256 -14.160 -14.621 1.00 90.75 103 VAL A O 1
ATOM 795 N N . SER A 1 104 ? 8.615 -15.346 -13.636 1.00 89.88 104 SER A N 1
ATOM 796 C CA . SER A 1 104 ? 8.699 -14.632 -12.353 1.00 89.88 104 SER A CA 1
ATOM 797 C C . SER A 1 104 ? 10.088 -14.750 -11.719 1.00 89.88 104 SER A C 1
ATOM 799 O O . SER A 1 104 ? 10.616 -13.756 -11.218 1.00 89.88 104 SER A O 1
ATOM 801 N N . GLY A 1 105 ? 10.732 -15.917 -11.825 1.00 88.06 105 GLY A N 1
ATOM 802 C CA . GLY A 1 105 ? 12.071 -16.171 -11.293 1.00 88.06 105 GLY A CA 1
ATOM 803 C C . GLY A 1 105 ? 13.186 -15.348 -11.946 1.00 88.06 105 GLY A C 1
ATOM 804 O O . GLY A 1 105 ? 14.211 -15.114 -11.312 1.00 88.06 105 GLY A O 1
ATOM 805 N N . ARG A 1 106 ? 12.983 -14.866 -13.179 1.00 85.00 106 ARG A N 1
ATOM 806 C CA . ARG A 1 106 ? 13.968 -14.062 -13.930 1.00 85.00 106 ARG A CA 1
ATOM 807 C C . ARG A 1 106 ? 13.829 -12.560 -13.706 1.00 85.00 106 ARG A C 1
ATOM 809 O O . ARG A 1 106 ? 14.684 -11.805 -14.158 1.00 85.00 106 ARG A O 1
ATOM 816 N N . VAL A 1 107 ? 12.744 -12.122 -13.070 1.00 84.25 107 VAL A N 1
ATOM 817 C CA . VAL A 1 107 ? 12.404 -10.704 -12.951 1.00 84.25 107 VAL A CA 1
ATOM 818 C C . VAL A 1 107 ? 12.979 -10.084 -11.677 1.00 84.25 107 VAL A C 1
ATOM 820 O O . VAL A 1 107 ? 12.788 -10.606 -10.576 1.00 84.25 107 VAL A O 1
ATOM 823 N N . THR A 1 108 ? 13.634 -8.928 -11.823 1.00 76.75 108 THR A N 1
ATOM 824 C CA . THR A 1 108 ? 14.116 -8.076 -10.728 1.00 76.75 108 THR A CA 1
ATOM 825 C C . THR A 1 108 ? 13.002 -7.774 -9.728 1.00 76.75 108 THR A C 1
ATOM 827 O O . THR A 1 108 ? 11.870 -7.451 -10.099 1.00 76.75 108 THR A O 1
ATOM 830 N N . ARG A 1 109 ? 13.337 -7.835 -8.438 1.00 72.25 109 ARG A N 1
ATOM 831 C CA . ARG A 1 109 ? 12.407 -7.555 -7.342 1.00 72.25 109 ARG A CA 1
ATOM 832 C C . ARG A 1 109 ? 12.218 -6.054 -7.139 1.00 72.25 109 ARG A C 1
ATOM 834 O O . ARG A 1 109 ? 13.167 -5.380 -6.762 1.00 72.25 109 ARG A O 1
ATOM 841 N N . LEU A 1 110 ? 10.981 -5.575 -7.309 1.00 71.44 110 LEU A N 1
ATOM 842 C CA . LEU A 1 110 ? 10.611 -4.164 -7.113 1.00 71.44 110 LEU A CA 1
ATOM 843 C C . LEU A 1 110 ? 10.546 -3.694 -5.659 1.00 71.44 110 LEU A C 1
ATOM 845 O O . LEU A 1 110 ? 10.371 -2.510 -5.394 1.00 71.44 110 LEU A O 1
ATOM 849 N N . ASP A 1 111 ? 10.593 -4.621 -4.713 1.00 65.00 111 ASP A N 1
ATOM 850 C CA . ASP A 1 111 ? 10.385 -4.354 -3.295 1.00 65.00 111 ASP A CA 1
ATOM 851 C C . ASP A 1 111 ? 11.666 -4.486 -2.463 1.00 65.00 111 ASP A C 1
ATOM 853 O O . ASP A 1 111 ? 11.602 -4.411 -1.233 1.00 65.00 111 ASP A O 1
ATOM 857 N N . GLN A 1 112 ? 12.812 -4.687 -3.121 1.00 65.44 112 GLN A N 1
ATOM 858 C CA . GLN A 1 112 ? 14.122 -4.740 -2.487 1.00 65.44 112 GLN A CA 1
ATOM 859 C C . GLN A 1 112 ? 14.842 -3.399 -2.660 1.00 65.44 112 GLN A C 1
ATOM 861 O O . GLN A 1 112 ? 15.247 -3.085 -3.779 1.00 65.44 112 GLN A O 1
ATOM 866 N N . PRO A 1 113 ? 15.034 -2.635 -1.565 1.00 62.38 113 PRO A N 1
ATOM 867 C CA . PRO A 1 113 ? 15.745 -1.369 -1.606 1.00 62.38 113 PRO A CA 1
ATOM 868 C C . PRO A 1 113 ? 17.144 -1.549 -2.181 1.00 62.38 113 PRO A C 1
ATOM 870 O O . PRO A 1 113 ? 17.959 -2.274 -1.604 1.00 62.38 113 PRO A O 1
ATOM 873 N N . ASN A 1 114 ? 17.439 -0.861 -3.277 1.00 64.88 114 ASN A N 1
ATOM 874 C CA . ASN A 1 114 ? 18.797 -0.771 -3.793 1.00 64.88 114 ASN A CA 1
ATOM 875 C C . ASN A 1 114 ? 19.358 0.633 -3.499 1.00 64.88 114 ASN A C 1
ATOM 877 O O . ASN A 1 114 ? 18.839 1.615 -4.030 1.00 64.88 114 ASN A O 1
ATOM 881 N N . PRO A 1 115 ? 20.428 0.767 -2.691 1.00 65.12 115 PRO A N 1
ATOM 882 C CA . PRO A 1 115 ? 21.032 2.067 -2.388 1.00 65.12 115 PRO A CA 1
ATOM 883 C C . PRO A 1 115 ? 21.461 2.862 -3.631 1.00 65.12 115 PRO A C 1
ATOM 885 O O . PRO A 1 115 ? 21.496 4.091 -3.591 1.00 65.12 115 PRO A O 1
ATOM 888 N N . GLU A 1 116 ? 21.773 2.170 -4.727 1.00 66.88 116 GLU A N 1
ATOM 889 C CA . GLU A 1 116 ? 22.190 2.756 -6.003 1.00 66.88 116 GLU A CA 1
ATOM 890 C C . GLU A 1 116 ? 21.030 2.948 -6.990 1.00 66.88 116 GLU A C 1
ATOM 892 O O . GLU A 1 116 ? 21.180 3.638 -8.000 1.00 66.88 116 GLU A O 1
ATOM 897 N N . ASP A 1 117 ? 19.860 2.369 -6.705 1.00 68.62 117 ASP A N 1
ATOM 898 C CA . ASP A 1 117 ? 18.666 2.498 -7.531 1.00 68.62 117 ASP A CA 1
ATOM 899 C C . ASP A 1 117 ? 17.437 2.855 -6.700 1.00 68.62 117 ASP A C 1
ATOM 901 O O . ASP A 1 117 ? 16.735 2.005 -6.164 1.00 68.62 117 ASP A O 1
ATOM 905 N N . PHE A 1 118 ? 17.121 4.146 -6.713 1.00 67.31 118 PHE A N 1
ATOM 906 C CA . PHE A 1 118 ? 15.955 4.715 -6.045 1.00 67.31 118 PHE A CA 1
ATOM 907 C C . PHE A 1 118 ? 14.599 4.190 -6.566 1.00 67.31 118 PHE A C 1
ATOM 909 O O . PHE A 1 118 ? 13.556 4.498 -5.989 1.00 67.31 118 PHE A O 1
ATOM 916 N N . LEU A 1 119 ? 14.577 3.463 -7.687 1.00 68.75 119 LEU A N 1
ATOM 917 C CA . LEU A 1 119 ? 13.363 2.893 -8.274 1.00 68.75 119 LEU A CA 1
ATOM 918 C C . LEU A 1 119 ? 13.246 1.383 -8.070 1.00 68.75 119 LEU A C 1
ATOM 920 O O . LEU A 1 119 ? 12.299 0.797 -8.597 1.00 68.75 119 LEU A O 1
ATOM 924 N N . ASP A 1 120 ? 14.176 0.772 -7.333 1.00 71.25 120 ASP A N 1
ATOM 925 C CA . ASP A 1 120 ? 14.154 -0.638 -6.945 1.00 71.25 120 ASP A CA 1
ATOM 926 C C . ASP A 1 120 ? 13.937 -1.607 -8.124 1.00 71.25 120 ASP A C 1
ATOM 928 O O . ASP A 1 120 ? 13.303 -2.634 -7.967 1.00 71.25 120 ASP A O 1
ATOM 932 N N . GLY A 1 121 ? 14.400 -1.328 -9.348 1.00 73.56 121 GLY A N 1
ATOM 933 C CA . GLY A 1 121 ? 14.069 -2.189 -10.502 1.00 73.56 121 GLY A CA 1
ATOM 934 C C . GLY A 1 121 ? 13.059 -1.611 -11.488 1.00 73.56 121 GLY A C 1
ATOM 935 O O . GLY A 1 121 ? 12.981 -2.087 -12.622 1.00 73.56 121 GLY A O 1
ATOM 936 N N . ALA A 1 122 ? 12.280 -0.601 -11.096 1.00 83.44 122 ALA A N 1
ATOM 937 C CA . ALA A 1 122 ? 11.205 -0.078 -11.928 1.00 83.44 122 ALA A CA 1
ATOM 938 C C . ALA A 1 122 ? 11.738 0.783 -13.084 1.00 83.44 122 ALA A C 1
ATOM 940 O O . ALA A 1 122 ? 12.754 1.467 -12.981 1.00 83.44 122 ALA A O 1
ATOM 941 N N . TYR A 1 123 ? 10.999 0.785 -14.194 1.00 86.31 123 TYR A N 1
ATOM 942 C CA . TYR A 1 123 ? 11.284 1.548 -15.413 1.00 86.31 123 TYR A CA 1
ATOM 943 C C . TYR A 1 123 ? 12.632 1.226 -16.072 1.00 86.31 123 TYR A C 1
ATOM 945 O O . TYR A 1 123 ? 13.117 2.018 -16.880 1.00 86.31 123 TYR A O 1
ATOM 953 N N . LYS A 1 124 ? 13.222 0.068 -15.772 1.00 81.56 124 LYS A N 1
ATOM 954 C CA . LYS A 1 124 ? 14.434 -0.456 -16.412 1.00 81.56 124 LYS A CA 1
ATOM 955 C C . LYS A 1 124 ? 14.253 -1.926 -16.790 1.00 81.56 124 LYS A C 1
ATOM 957 O O . LYS A 1 124 ? 13.186 -2.501 -16.573 1.00 81.56 124 LYS A O 1
ATOM 962 N N . PHE A 1 125 ? 15.278 -2.509 -17.410 1.00 80.44 125 PHE A N 1
ATOM 963 C CA . PHE A 1 125 ? 15.273 -3.920 -17.778 1.00 80.44 125 PHE A CA 1
ATOM 964 C C . PHE A 1 125 ? 15.067 -4.809 -16.549 1.00 80.44 125 PHE A C 1
ATOM 966 O O . PHE A 1 125 ? 15.675 -4.595 -15.500 1.00 80.44 125 PHE A O 1
ATOM 973 N N . THR A 1 126 ? 14.193 -5.799 -16.698 1.00 81.75 126 THR A N 1
ATOM 974 C CA . THR A 1 126 ? 13.756 -6.655 -15.595 1.00 81.75 126 THR A CA 1
ATOM 975 C C . THR A 1 126 ? 14.558 -7.941 -15.474 1.00 81.75 126 THR A C 1
ATOM 977 O O . THR A 1 126 ? 14.345 -8.655 -14.513 1.00 81.75 126 THR A O 1
ATOM 980 N N . GLY A 1 127 ? 15.438 -8.271 -16.422 1.00 79.12 127 GLY A N 1
ATOM 981 C CA . GLY A 1 127 ? 16.046 -9.606 -16.522 1.00 79.12 127 GLY A CA 1
ATOM 982 C C . GLY A 1 127 ? 15.303 -10.536 -17.489 1.00 79.12 127 GLY A C 1
ATOM 983 O O . GLY A 1 127 ? 15.875 -11.514 -17.964 1.00 79.12 127 GLY A O 1
ATOM 984 N N . HIS A 1 128 ? 14.067 -10.193 -17.876 1.00 84.19 128 HIS A N 1
ATOM 985 C CA . HIS A 1 128 ? 13.316 -10.908 -18.906 1.00 84.19 128 HIS A CA 1
ATOM 986 C C . HIS A 1 128 ? 13.165 -10.057 -20.185 1.00 84.19 128 HIS A C 1
ATOM 988 O O . HIS A 1 128 ? 12.740 -8.898 -20.105 1.00 84.19 128 HIS A O 1
ATOM 994 N N . PRO A 1 129 ? 13.463 -10.599 -21.385 1.00 81.50 129 PRO A N 1
ATOM 995 C CA . PRO A 1 129 ? 13.247 -9.896 -22.647 1.00 81.50 129 PRO A CA 1
ATOM 996 C C . PRO A 1 129 ? 11.797 -9.435 -22.811 1.00 81.50 129 PRO A C 1
ATOM 998 O O . PRO A 1 129 ? 10.864 -10.146 -22.441 1.00 81.50 129 PRO A O 1
ATOM 1001 N N . ALA A 1 130 ? 11.613 -8.249 -23.391 1.00 85.12 130 ALA A N 1
ATOM 1002 C CA . ALA A 1 130 ? 10.301 -7.663 -23.666 1.00 85.12 130 ALA A CA 1
ATOM 1003 C C . ALA A 1 130 ? 9.393 -7.440 -22.433 1.00 85.12 130 ALA A C 1
ATOM 1005 O O . ALA A 1 130 ? 8.196 -7.208 -22.595 1.00 85.12 130 ALA A O 1
ATOM 1006 N N . LEU A 1 131 ? 9.947 -7.461 -21.214 1.00 87.44 131 LEU A N 1
ATOM 1007 C CA . LEU A 1 131 ? 9.210 -7.198 -19.983 1.00 87.44 131 LEU A CA 1
ATOM 1008 C C . LEU A 1 131 ? 9.831 -6.030 -19.215 1.00 87.44 131 LEU A C 1
ATOM 1010 O O . LEU A 1 131 ? 11.010 -6.041 -18.857 1.00 87.44 131 LEU A O 1
ATOM 1014 N N . TRP A 1 132 ? 8.998 -5.040 -18.915 1.00 88.81 132 TRP A N 1
ATOM 1015 C CA . TRP A 1 132 ? 9.334 -3.906 -18.064 1.00 88.81 132 TRP A CA 1
ATOM 1016 C C . TRP A 1 132 ? 8.261 -3.730 -17.009 1.00 88.81 132 TRP A C 1
ATOM 1018 O O . TRP A 1 132 ? 7.075 -3.911 -17.286 1.00 88.81 132 TRP A O 1
ATOM 1028 N N . LEU A 1 133 ? 8.675 -3.317 -15.816 1.00 87.50 133 LEU A N 1
ATOM 1029 C CA . LEU A 1 133 ? 7.750 -3.013 -14.737 1.00 87.50 133 LEU A CA 1
ATOM 1030 C C . LEU A 1 133 ? 7.729 -1.514 -14.465 1.00 87.50 133 LEU A C 1
ATOM 1032 O O . LEU A 1 133 ? 8.772 -0.877 -14.335 1.00 87.50 133 LEU A O 1
ATOM 1036 N N . ALA A 1 134 ? 6.529 -0.956 -14.360 1.00 87.94 134 ALA A N 1
ATOM 1037 C CA . ALA A 1 134 ? 6.304 0.407 -13.904 1.00 87.94 134 ALA A CA 1
ATOM 1038 C C . ALA A 1 134 ? 5.720 0.357 -12.490 1.00 87.94 134 ALA A C 1
ATOM 1040 O O . ALA A 1 134 ? 4.767 -0.377 -12.235 1.00 87.94 134 ALA A O 1
ATOM 1041 N N . GLY A 1 135 ? 6.292 1.137 -11.576 1.00 81.00 135 GLY A N 1
ATOM 1042 C CA . GLY A 1 135 ? 5.895 1.152 -10.170 1.00 81.00 135 GLY A CA 1
ATOM 1043 C C . GLY A 1 135 ? 5.904 2.550 -9.564 1.00 81.00 135 GLY A C 1
ATOM 1044 O O . GLY A 1 135 ? 6.265 3.538 -10.211 1.00 81.00 135 GLY A O 1
ATOM 1045 N N . GLY A 1 136 ? 5.511 2.635 -8.298 1.00 79.00 136 GLY A N 1
ATOM 1046 C CA . GLY A 1 136 ? 5.527 3.883 -7.545 1.00 79.00 136 GLY A CA 1
ATOM 1047 C C . GLY A 1 136 ? 4.280 4.753 -7.727 1.00 79.00 136 GLY A C 1
ATOM 1048 O O . GLY A 1 136 ? 3.228 4.309 -8.182 1.00 79.00 136 GLY A O 1
ATOM 1049 N N . ASN A 1 137 ? 4.378 6.009 -7.297 1.00 80.50 137 ASN A N 1
ATOM 1050 C CA . ASN A 1 137 ? 3.257 6.950 -7.299 1.00 80.50 137 ASN A CA 1
ATOM 1051 C C . ASN A 1 137 ? 3.047 7.631 -8.667 1.00 80.50 137 ASN A C 1
ATOM 1053 O O . ASN A 1 137 ? 3.867 7.529 -9.580 1.00 80.50 137 ASN A O 1
ATOM 1057 N N . MET A 1 138 ? 1.959 8.402 -8.796 1.00 83.00 138 MET A N 1
ATOM 1058 C CA . MET A 1 138 ? 1.630 9.130 -10.033 1.00 83.00 138 MET A CA 1
ATOM 1059 C C . MET A 1 138 ? 2.746 10.067 -10.525 1.00 83.00 138 MET A C 1
ATOM 1061 O O . MET A 1 138 ? 2.898 10.256 -11.732 1.00 83.00 138 MET A O 1
ATOM 1065 N N . GLY A 1 139 ? 3.523 10.664 -9.618 1.00 86.06 139 GLY A N 1
ATOM 1066 C CA . GLY A 1 139 ? 4.651 11.523 -9.979 1.00 86.06 139 GLY A CA 1
ATOM 1067 C C . GLY A 1 139 ? 5.780 10.732 -10.638 1.00 86.06 139 GLY A C 1
ATOM 1068 O O . GLY A 1 139 ? 6.270 11.135 -11.693 1.00 86.06 139 GLY A O 1
ATOM 1069 N N . GLN A 1 140 ? 6.129 9.577 -10.064 1.00 85.38 140 GLN A N 1
ATOM 1070 C CA . GLN A 1 140 ? 7.115 8.656 -10.635 1.00 85.38 140 GLN A CA 1
ATOM 1071 C C . GLN A 1 140 ? 6.650 8.144 -12.002 1.00 85.38 140 GLN A C 1
ATOM 1073 O O . GLN A 1 140 ? 7.384 8.282 -12.976 1.00 85.38 140 GLN A O 1
ATOM 1078 N N . ALA A 1 141 ? 5.408 7.668 -12.116 1.00 89.62 141 ALA A N 1
ATOM 1079 C CA . ALA A 1 141 ? 4.859 7.193 -13.388 1.00 89.62 141 ALA A CA 1
ATOM 1080 C C . ALA A 1 141 ? 4.903 8.262 -14.490 1.00 89.62 141 ALA A C 1
ATOM 1082 O O . ALA A 1 141 ? 5.337 7.996 -15.615 1.00 89.62 141 ALA A O 1
ATOM 1083 N N . ARG A 1 142 ? 4.522 9.504 -14.168 1.00 91.75 142 ARG A N 1
ATOM 1084 C CA . ARG A 1 142 ? 4.569 10.614 -15.128 1.00 91.75 142 ARG A CA 1
ATOM 1085 C C . ARG A 1 142 ? 5.993 10.930 -15.575 1.00 91.75 142 ARG A C 1
ATOM 1087 O O . ARG A 1 142 ? 6.209 11.168 -16.757 1.00 91.75 142 ARG A O 1
ATOM 1094 N N . TYR A 1 143 ? 6.946 10.945 -14.650 1.00 90.94 143 TYR A N 1
ATOM 1095 C CA . TYR A 1 143 ? 8.326 11.288 -14.971 1.00 90.94 143 TYR A CA 1
ATOM 1096 C C . TYR A 1 143 ? 9.041 10.166 -15.741 1.00 90.94 143 TYR A C 1
ATOM 1098 O O . TYR A 1 143 ? 9.699 10.429 -16.749 1.00 90.94 143 TYR A O 1
ATOM 1106 N N . PHE A 1 144 ? 8.888 8.912 -15.301 1.00 90.69 144 PHE A N 1
ATOM 1107 C CA . PHE A 1 144 ? 9.683 7.793 -15.810 1.00 90.69 144 PHE A CA 1
ATOM 1108 C C . PHE A 1 144 ? 9.117 7.104 -17.056 1.00 90.69 144 PHE A C 1
ATOM 1110 O O . PHE A 1 144 ? 9.878 6.502 -17.815 1.00 90.69 144 PHE A O 1
ATOM 1117 N N . SER A 1 145 ? 7.819 7.251 -17.335 1.00 92.75 145 SER A N 1
ATOM 1118 C CA . SER A 1 145 ? 7.170 6.661 -18.519 1.00 92.75 145 SER A CA 1
ATOM 1119 C C . SER A 1 145 ? 7.850 7.025 -19.843 1.00 92.75 145 SER A C 1
ATOM 1121 O O . SER A 1 145 ? 7.981 6.167 -20.714 1.00 92.75 145 SER A O 1
ATOM 1123 N N . ARG A 1 146 ? 8.358 8.257 -19.990 1.00 92.69 146 ARG A N 1
ATOM 1124 C CA . ARG A 1 146 ? 9.097 8.668 -21.196 1.00 92.69 146 ARG A CA 1
ATOM 1125 C C . ARG A 1 146 ? 10.372 7.850 -21.393 1.00 92.69 146 ARG A C 1
ATOM 1127 O O . ARG A 1 146 ? 10.670 7.454 -22.515 1.00 92.69 146 ARG A O 1
ATOM 1134 N N . PHE A 1 147 ? 11.127 7.598 -20.325 1.00 88.25 147 PHE A N 1
ATOM 1135 C CA . PHE A 1 147 ? 12.356 6.809 -20.421 1.00 88.25 147 PHE A CA 1
ATOM 1136 C C . PHE A 1 147 ? 12.042 5.352 -20.737 1.00 88.25 147 PHE A C 1
ATOM 1138 O O . PHE A 1 147 ? 12.721 4.757 -21.566 1.00 88.25 147 PHE A O 1
ATOM 1145 N N . LEU A 1 148 ? 10.984 4.801 -20.141 1.00 90.56 148 LEU A N 1
ATOM 1146 C CA . LEU A 1 148 ? 10.510 3.463 -20.471 1.00 90.56 148 LEU A CA 1
ATOM 1147 C C . LEU A 1 148 ? 10.123 3.346 -21.957 1.00 90.56 148 LEU A C 1
ATOM 1149 O O . LEU A 1 148 ? 10.573 2.430 -22.639 1.00 90.56 148 LEU A O 1
ATOM 1153 N N . ALA A 1 149 ? 9.368 4.310 -22.491 1.00 92.19 149 ALA A N 1
ATOM 1154 C CA . ALA A 1 149 ? 8.992 4.329 -23.906 1.00 92.19 149 ALA A CA 1
ATOM 1155 C C . ALA A 1 149 ? 10.215 4.373 -24.840 1.00 92.19 149 ALA A C 1
ATOM 1157 O O . ALA A 1 149 ? 10.251 3.664 -25.845 1.00 92.19 149 ALA A O 1
ATOM 1158 N N . LEU A 1 150 ? 11.242 5.157 -24.491 1.00 90.44 150 LEU A N 1
ATOM 1159 C CA . LEU A 1 150 ? 12.491 5.207 -25.255 1.00 90.44 150 LEU A CA 1
ATOM 1160 C C . LEU A 1 150 ? 13.233 3.864 -25.242 1.00 90.44 150 LEU A C 1
ATOM 1162 O O . LEU A 1 150 ? 13.772 3.474 -26.273 1.00 90.44 150 LEU A O 1
ATOM 1166 N N . GLN A 1 151 ? 13.251 3.148 -24.114 1.00 87.25 151 GLN A N 1
ATOM 1167 C CA . GLN A 1 151 ? 13.872 1.820 -24.023 1.00 87.25 151 GLN A CA 1
ATOM 1168 C C . GLN A 1 151 ? 13.143 0.793 -24.891 1.00 87.25 151 GLN A C 1
ATOM 1170 O O . GLN A 1 151 ? 13.790 0.043 -25.618 1.00 87.25 151 GLN A O 1
ATOM 1175 N N . ILE A 1 152 ? 11.808 0.794 -24.854 1.00 88.38 152 ILE A N 1
ATOM 1176 C CA . ILE A 1 152 ? 10.984 -0.084 -25.693 1.00 88.38 152 ILE A CA 1
ATOM 1177 C C . ILE A 1 152 ? 11.247 0.212 -27.174 1.00 88.38 152 ILE A C 1
ATOM 1179 O O . ILE A 1 152 ? 11.519 -0.703 -27.945 1.00 88.38 152 ILE A O 1
ATOM 1183 N N . ASN A 1 153 ? 11.239 1.488 -27.571 1.00 90.69 153 ASN A N 1
ATOM 1184 C CA . ASN A 1 153 ? 11.517 1.885 -28.951 1.00 90.69 153 ASN A CA 1
ATOM 1185 C C . ASN A 1 153 ? 12.928 1.470 -29.402 1.00 90.69 153 ASN A C 1
ATOM 1187 O O . ASN A 1 153 ? 13.098 0.921 -30.485 1.00 90.69 153 ASN A O 1
ATOM 1191 N N . ALA A 1 154 ? 13.937 1.681 -28.555 1.00 86.44 154 ALA A N 1
ATOM 1192 C CA . ALA A 1 154 ? 15.312 1.263 -28.815 1.00 86.44 154 ALA A CA 1
ATOM 1193 C C . ALA A 1 154 ? 15.439 -0.261 -28.995 1.00 86.44 154 ALA A C 1
ATOM 1195 O O . ALA A 1 154 ? 16.150 -0.713 -29.891 1.00 86.44 154 ALA A O 1
ATOM 1196 N N . ALA A 1 155 ? 14.724 -1.052 -28.187 1.00 84.06 155 ALA A N 1
ATOM 1197 C CA . ALA A 1 155 ? 14.682 -2.506 -28.322 1.00 84.06 155 ALA A CA 1
ATOM 1198 C C . ALA A 1 155 ? 14.016 -2.946 -29.639 1.00 84.06 155 ALA A C 1
ATOM 1200 O O . ALA A 1 155 ? 14.541 -3.821 -30.322 1.00 84.06 155 ALA A O 1
ATOM 1201 N N . LEU A 1 156 ? 12.908 -2.304 -30.032 1.00 85.69 156 LEU A N 1
ATOM 1202 C CA . LEU A 1 156 ? 12.206 -2.592 -31.291 1.00 85.69 156 LEU A CA 1
ATOM 1203 C C . LEU A 1 156 ? 13.038 -2.247 -32.534 1.00 85.69 156 LEU A C 1
ATOM 1205 O O . LEU A 1 156 ? 12.959 -2.949 -33.537 1.00 85.69 156 LEU A O 1
ATOM 1209 N N . LEU A 1 157 ? 13.845 -1.186 -32.468 1.00 87.50 157 LEU A N 1
ATOM 1210 C CA . LEU A 1 157 ? 14.727 -0.760 -33.561 1.00 87.50 157 LEU A CA 1
ATOM 1211 C C . LEU A 1 157 ? 16.054 -1.536 -33.616 1.00 87.50 157 LEU A C 1
ATOM 1213 O O . LEU A 1 157 ? 16.867 -1.283 -34.502 1.00 87.50 157 LEU A O 1
ATOM 1217 N N . GLY A 1 158 ? 16.301 -2.456 -32.676 1.00 81.88 158 GLY A N 1
ATOM 1218 C CA . GLY A 1 158 ? 17.566 -3.190 -32.590 1.00 81.88 158 GLY A CA 1
ATOM 1219 C C . GLY A 1 158 ? 18.756 -2.332 -32.141 1.00 81.88 158 GLY A C 1
ATOM 1220 O O . GLY A 1 158 ? 19.905 -2.726 -32.323 1.00 81.88 158 GLY A O 1
ATOM 1221 N N . THR A 1 159 ? 18.504 -1.167 -31.538 1.00 81.00 159 THR A N 1
ATOM 1222 C CA . THR A 1 159 ? 19.526 -0.229 -31.046 1.00 81.00 159 THR A CA 1
ATOM 1223 C C . THR A 1 159 ? 19.377 0.020 -29.539 1.00 81.00 159 THR A C 1
ATOM 1225 O O . THR A 1 159 ? 19.147 1.164 -29.134 1.00 81.00 159 THR A O 1
ATOM 1228 N N . PRO A 1 160 ? 19.454 -1.014 -28.679 1.00 68.56 160 PRO A N 1
ATOM 1229 C CA . PRO A 1 160 ? 19.294 -0.834 -27.239 1.00 68.56 160 PRO A CA 1
ATOM 1230 C C . PRO A 1 160 ? 20.373 0.105 -26.680 1.00 68.56 160 PRO A C 1
ATOM 1232 O O . PRO A 1 160 ? 21.524 0.080 -27.120 1.00 68.56 160 PRO A O 1
ATOM 1235 N N . PHE A 1 161 ? 20.006 0.937 -25.698 1.00 69.00 161 PHE A N 1
ATOM 1236 C CA . PHE A 1 161 ? 20.958 1.798 -24.985 1.00 69.00 161 PHE A CA 1
ATOM 1237 C C . PHE A 1 161 ? 22.073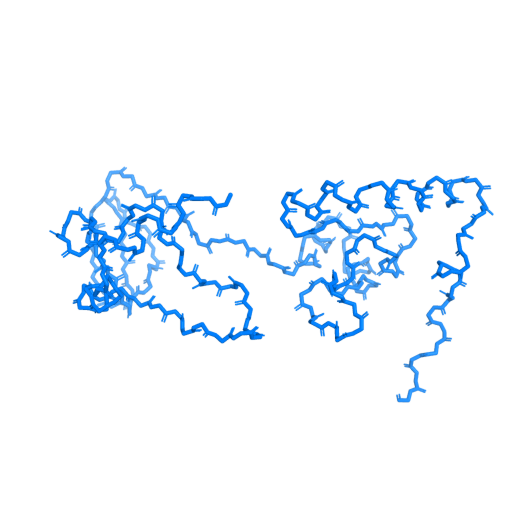 0.962 -24.340 1.00 69.00 161 PHE A C 1
ATOM 1239 O O . PHE A 1 161 ? 21.805 -0.134 -23.864 1.00 69.00 161 PHE A O 1
ATOM 1246 N N . ASP A 1 162 ? 23.302 1.481 -24.247 1.00 62.56 162 ASP A N 1
ATOM 1247 C CA . ASP A 1 162 ? 24.459 0.719 -23.738 1.00 62.56 162 ASP A CA 1
ATOM 1248 C C . ASP A 1 162 ? 24.264 0.154 -22.319 1.00 62.56 162 ASP A C 1
ATOM 1250 O O . ASP A 1 162 ? 24.715 -0.948 -22.027 1.00 62.56 162 ASP A O 1
ATOM 1254 N N . ARG A 1 163 ? 23.502 0.837 -21.452 1.00 54.41 163 ARG A N 1
ATOM 1255 C CA . ARG A 1 163 ? 23.134 0.316 -20.118 1.00 54.41 163 ARG A CA 1
ATOM 1256 C C . ARG A 1 163 ? 22.077 -0.798 -20.131 1.00 54.41 163 ARG A C 1
ATOM 1258 O O . ARG A 1 163 ? 21.863 -1.428 -19.106 1.00 54.41 163 ARG A O 1
ATOM 1265 N N . LEU A 1 164 ? 21.414 -1.037 -21.261 1.00 51.53 164 LEU A N 1
ATOM 1266 C CA . LEU A 1 164 ? 20.546 -2.198 -21.499 1.00 51.53 164 LEU A CA 1
ATOM 1267 C C . LEU A 1 164 ? 21.298 -3.354 -22.173 1.00 51.53 164 LEU A C 1
ATOM 1269 O O . LEU A 1 164 ? 20.712 -4.414 -22.365 1.00 51.53 164 LEU A O 1
ATOM 1273 N N . LYS A 1 165 ? 22.559 -3.145 -22.580 1.00 47.69 165 LYS A N 1
ATOM 1274 C CA . LYS A 1 165 ? 23.376 -4.155 -23.266 1.00 47.69 165 LYS A CA 1
ATOM 1275 C C . LYS A 1 165 ? 24.109 -5.095 -22.320 1.00 47.69 165 LYS A C 1
ATOM 1277 O O . LYS A 1 165 ? 24.742 -6.010 -22.825 1.00 47.69 165 LYS A O 1
ATOM 1282 N N . GLN A 1 166 ? 24.076 -4.881 -21.003 1.00 43.97 166 GLN A N 1
ATOM 1283 C CA . GLN A 1 166 ? 24.708 -5.817 -20.075 1.00 43.97 166 GLN A CA 1
ATOM 1284 C C . GLN A 1 166 ? 23.916 -7.133 -20.065 1.00 43.97 166 GLN A C 1
ATOM 1286 O O . GLN A 1 166 ? 22.756 -7.127 -19.643 1.00 43.97 166 GLN A O 1
ATOM 1291 N N . PRO A 1 167 ? 24.506 -8.256 -20.510 1.00 39.72 167 PRO A N 1
ATOM 1292 C CA . PRO A 1 167 ? 24.048 -9.562 -20.069 1.00 39.72 167 PRO A CA 1
ATOM 1293 C C . PRO A 1 167 ? 24.298 -9.636 -18.557 1.00 39.72 167 PRO A C 1
ATOM 1295 O O . PRO A 1 167 ? 25.334 -9.171 -18.083 1.00 39.72 167 PRO A O 1
ATOM 1298 N N . LEU A 1 168 ? 23.369 -10.212 -17.795 1.00 48.06 168 LEU A N 1
ATOM 1299 C CA . LEU A 1 168 ? 23.607 -10.601 -16.398 1.00 48.06 168 LEU A CA 1
ATOM 1300 C C . LEU A 1 168 ? 24.460 -11.882 -16.343 1.00 48.06 168 LEU A C 1
ATOM 1302 O O . LEU A 1 168 ? 24.112 -12.830 -15.650 1.00 48.06 168 LEU A O 1
ATOM 1306 N N . ASP A 1 169 ? 25.554 -11.920 -17.094 1.00 39.94 169 ASP A N 1
ATOM 1307 C CA . ASP A 1 169 ? 26.601 -12.916 -16.906 1.00 39.94 169 ASP A CA 1
ATOM 1308 C C . ASP A 1 169 ? 27.661 -12.220 -16.054 1.00 39.94 169 ASP A C 1
ATOM 1310 O O . ASP A 1 169 ? 28.488 -11.497 -16.596 1.00 39.94 169 ASP A O 1
ATOM 1314 N N . ASP A 1 170 ? 27.476 -12.285 -14.731 1.00 37.94 170 ASP A N 1
ATOM 1315 C CA . ASP A 1 170 ? 28.489 -12.162 -13.664 1.00 37.94 170 ASP A CA 1
ATOM 1316 C C . ASP A 1 170 ? 27.791 -11.776 -12.347 1.00 37.94 170 ASP A C 1
ATOM 1318 O O . ASP A 1 170 ? 27.806 -10.633 -11.892 1.00 37.94 170 ASP A O 1
ATOM 1322 N N . CYS A 1 171 ? 27.132 -12.754 -11.725 1.00 32.88 171 CYS A N 1
ATOM 1323 C CA . CYS A 1 171 ? 26.799 -1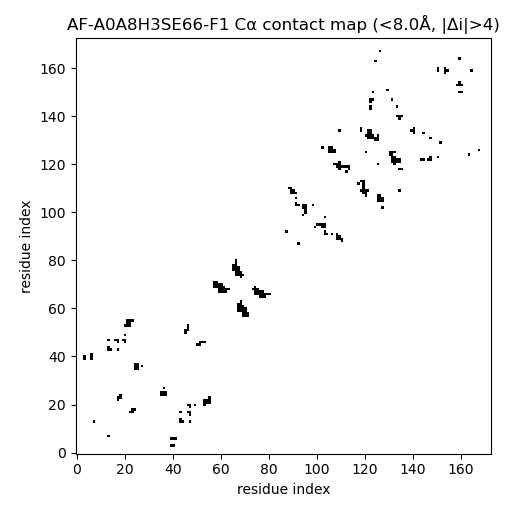2.725 -10.299 1.00 32.88 171 CYS A CA 1
ATOM 1324 C C . CYS A 1 171 ? 27.170 -14.082 -9.687 1.00 32.88 171 CYS A C 1
ATOM 1326 O O . CYS A 1 171 ? 26.316 -14.798 -9.179 1.00 32.88 171 CYS A O 1
ATOM 1328 N N . ASP A 1 172 ? 28.458 -14.413 -9.779 1.00 36.88 172 ASP A N 1
ATOM 1329 C CA . ASP A 1 172 ? 29.151 -15.356 -8.901 1.00 36.88 172 ASP A CA 1
ATOM 1330 C C . ASP A 1 172 ? 30.360 -14.617 -8.303 1.00 36.88 172 ASP A C 1
ATOM 1332 O O . ASP A 1 172 ? 31.442 -14.608 -8.885 1.00 36.88 172 ASP A O 1
ATOM 1336 N N . THR A 1 173 ? 30.126 -13.933 -7.178 1.00 37.94 173 THR A N 1
ATOM 1337 C CA . THR A 1 173 ? 31.000 -13.815 -5.988 1.00 37.94 173 THR A CA 1
ATOM 1338 C C . THR A 1 173 ? 30.273 -13.047 -4.897 1.00 37.94 173 THR A C 1
ATOM 1340 O O . THR A 1 173 ? 29.780 -11.938 -5.205 1.00 37.94 173 THR A O 1
#

Radius of gyration: 22.35 Å; Cα contacts (8 Å, |Δi|>4): 164; chains: 1; bounding box: 56×43×57 Å

Sequence (173 aa):
MLGNQSLSASNPDRYQDLDRSGFKRKEQSMGGSFRGRYIDVGASQKIASGQIKVKSGSCPVRHTETGLEFDDGTRLDADIIIFATGYHLDSRDMIETLFGPDVSGRVTRLDQPNPEDFLDGAYKFTGHPALWLAGGNMGQARYFSRFLALQINAALLGTPFDRLKQPLDDCDT

Secondary structure (DSSP, 8-state):
--HHHHHHHT-TTHHHHHHHTT-------TTS-STT----SS-HHHHHTTSS----S--EEEE-SSEEEETTS-EEE-S-----------HHHHHHHHH-HHHHTTSPPTTS-BTTBTTTTTTSB-SSTT-B---S-HHHHHHHHHHHHHHHHHHHTT---GGG---S-----

Organism: NCBI:txid91492